Protein AF-A0A7V8BGM3-F1 (afdb_monomer)

Secondary structure (DSSP, 8-state):
--EEEEES------TTGGG-TT--EEEEES-TT--B-TTGGG-TT--EEEEESS---BTHHHHHHH-TT--EEEE-SS-EEEESGGGGT-TT--EEEEEEEEEE--HHHHHH-TT--EEEEEE-TT-PPPHHHHHHHHHHTT--EEEEEEEEETTEEEEEEEETT-

Foldseek 3Di:
DAEDADECALDQEPPPVLVVLNHQYYAAYQNANHAAPPSLLSNLNHAYEHHENYDQHPCPQVSLQRNLNHAEYHEYDAAEDAEDQSLLSNLNHAEAAYQYEYEAYDLLSVLNNPRHFKYKYKYAQPNDDDPVVSQVSCVVSVWHWPDKDWDDDSGTIMIMTGTPPD

Sequence (166 aa):
MKALTLRHSKLLSLKGIETCSQLEELRLLRVKGLRSLDGVEHCTQLRILEIDRGSAPVGVADVLCRLEGLEEVYFEGDFVLEHLRWLVRNRQMRSFRSDAVVIDVDWTKVFESPLLREIAFRHQPGALQRDTDIAQIAASFGRPLKWVEHGGTSKRPWVELHFVGG

Radius of gyration: 15.95 Å; Cα contacts (8 Å, |Δi|>4): 408; chains: 1; bounding box: 34×40×40 Å

Structure (mmCIF, N/CA/C/O backbone):
data_AF-A0A7V8BGM3-F1
#
_entry.id   AF-A0A7V8BGM3-F1
#
loop_
_atom_site.group_PDB
_atom_site.id
_atom_site.type_symbol
_atom_site.label_atom_id
_atom_site.label_alt_id
_atom_site.label_comp_id
_atom_site.label_asym_id
_atom_site.label_entity_id
_atom_site.label_seq_id
_atom_site.pdbx_PDB_ins_code
_atom_site.Cartn_x
_atom_site.Cartn_y
_atom_site.Cartn_z
_atom_site.occupancy
_atom_site.B_iso_or_equiv
_atom_site.auth_seq_id
_atom_site.auth_comp_id
_atom_site.auth_asym_id
_atom_site.auth_atom_id
_atom_site.pdbx_PDB_model_num
ATOM 1 N N . MET A 1 1 ? -11.264 0.199 21.843 1.00 82.25 1 MET A N 1
ATOM 2 C CA . MET A 1 1 ? -9.929 -0.423 21.666 1.00 82.25 1 MET A CA 1
ATOM 3 C C . MET A 1 1 ? -9.246 0.309 20.526 1.00 82.25 1 MET A C 1
ATOM 5 O O . MET A 1 1 ? -9.898 0.442 19.504 1.00 82.25 1 MET A O 1
ATOM 9 N N . LYS A 1 2 ? -8.011 0.803 20.709 1.00 94.94 2 LYS A N 1
ATOM 10 C CA . LYS A 1 2 ? -7.297 1.602 19.691 1.00 94.94 2 LYS A CA 1
ATOM 11 C C . LYS A 1 2 ? -6.303 0.808 18.850 1.00 94.94 2 LYS A C 1
ATOM 13 O O . LYS A 1 2 ? -6.126 1.115 17.685 1.00 94.94 2 LYS A O 1
ATOM 18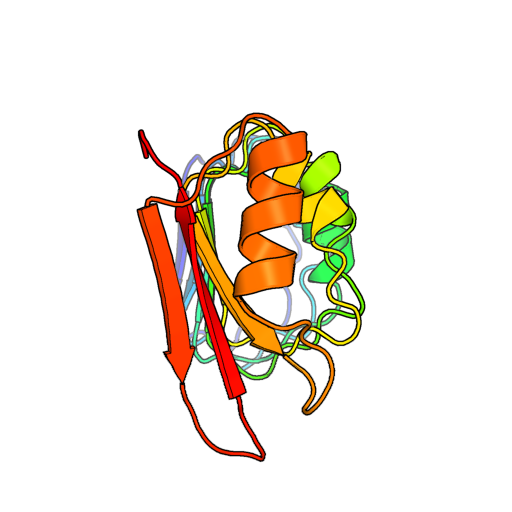 N N . ALA A 1 3 ? -5.683 -0.220 19.414 1.00 97.56 3 ALA A N 1
ATOM 19 C CA . ALA A 1 3 ? -4.719 -1.043 18.699 1.00 97.56 3 ALA A CA 1
ATOM 20 C C . ALA A 1 3 ? -5.041 -2.521 18.907 1.00 97.56 3 ALA A C 1
ATOM 22 O O . ALA A 1 3 ? -5.331 -2.944 20.029 1.00 97.56 3 ALA A O 1
ATOM 23 N N . LEU A 1 4 ? -4.970 -3.295 17.828 1.00 96.31 4 LEU A N 1
ATOM 24 C CA . LEU A 1 4 ? -5.121 -4.741 17.831 1.00 96.31 4 LEU A CA 1
ATOM 25 C C . LEU A 1 4 ? -3.940 -5.358 17.093 1.00 96.31 4 LEU A C 1
ATOM 27 O O . LEU A 1 4 ? -3.636 -5.016 15.954 1.00 96.31 4 LEU A O 1
ATOM 31 N N . THR A 1 5 ? -3.264 -6.290 17.751 1.00 95.31 5 THR A N 1
ATOM 32 C CA . THR A 1 5 ? -2.176 -7.057 17.151 1.00 95.31 5 THR A CA 1
ATOM 33 C C . THR A 1 5 ? -2.461 -8.536 17.331 1.00 95.31 5 THR A C 1
ATOM 35 O O . THR A 1 5 ? -2.572 -9.023 18.454 1.00 95.31 5 THR A O 1
ATOM 38 N N . LEU A 1 6 ? -2.559 -9.255 16.219 1.00 92.69 6 LEU A N 1
ATOM 39 C CA . LEU A 1 6 ? -2.735 -10.699 16.186 1.00 92.69 6 LEU A CA 1
ATOM 40 C C . LEU A 1 6 ? -1.460 -11.322 15.632 1.00 92.69 6 LEU A C 1
ATOM 42 O O . LEU A 1 6 ? -1.045 -10.996 14.524 1.00 92.69 6 LEU A O 1
ATOM 46 N N . ARG A 1 7 ? -0.833 -12.217 16.401 1.00 92.62 7 ARG A N 1
ATOM 47 C CA . ARG A 1 7 ? 0.421 -12.873 16.010 1.00 92.62 7 ARG A CA 1
ATOM 48 C C . ARG A 1 7 ? 0.266 -14.383 15.989 1.00 92.62 7 ARG A C 1
ATOM 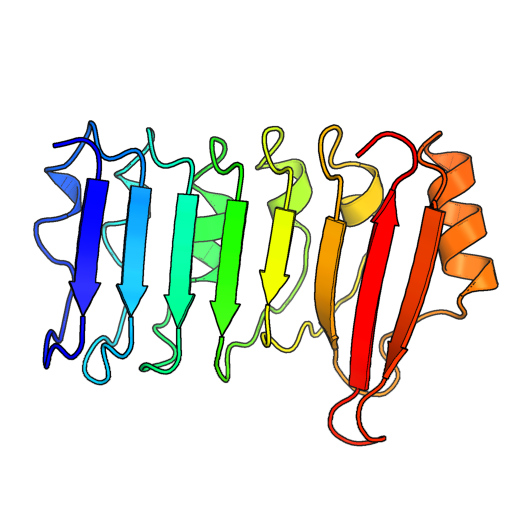50 O O . ARG A 1 7 ? -0.336 -14.938 16.903 1.00 92.62 7 ARG A O 1
ATOM 57 N N . HIS A 1 8 ? 0.847 -15.044 14.988 1.00 87.62 8 HIS A N 1
ATOM 58 C CA . HIS A 1 8 ? 0.973 -16.509 14.937 1.00 87.62 8 HIS A CA 1
ATOM 59 C C . HIS A 1 8 ? -0.353 -17.270 15.131 1.00 87.62 8 HIS A C 1
ATOM 61 O O . HIS A 1 8 ? -0.386 -18.376 15.673 1.00 87.62 8 HIS A O 1
ATOM 67 N N . SER A 1 9 ? -1.462 -16.676 14.694 1.00 84.19 9 SER A N 1
ATOM 68 C CA . SER A 1 9 ? -2.794 -17.225 14.926 1.00 84.19 9 SER A CA 1
ATOM 69 C C . SER A 1 9 ? -3.245 -18.150 13.791 1.00 84.19 9 SER A C 1
ATOM 71 O O . SER A 1 9 ? -2.874 -17.976 12.628 1.00 84.19 9 SER A O 1
ATOM 73 N N . LYS A 1 10 ? -4.105 -19.115 14.135 1.00 85.44 10 LYS A N 1
ATOM 74 C CA . LYS A 1 10 ? -4.872 -19.941 13.183 1.00 85.44 10 LYS A CA 1
ATOM 75 C C . LYS A 1 10 ? -6.223 -19.306 12.826 1.00 85.44 10 LYS A C 1
ATOM 77 O O . LYS A 1 10 ? -7.110 -19.998 12.335 1.00 85.44 10 LYS A O 1
ATOM 82 N N . LEU A 1 11 ? -6.394 -18.016 13.125 1.00 87.94 11 LEU A N 1
ATOM 83 C CA . LEU A 1 11 ? -7.626 -17.283 12.868 1.00 87.94 11 LEU A CA 1
ATOM 84 C C . LEU A 1 11 ? -8.023 -17.401 11.393 1.00 87.94 11 LEU A C 1
ATOM 86 O O . L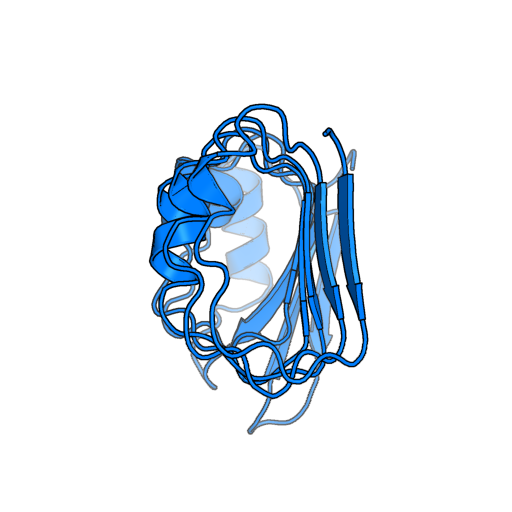EU A 1 11 ? -7.198 -17.164 10.515 1.00 87.94 11 LEU A O 1
ATOM 90 N N . LEU A 1 12 ? -9.279 -17.774 11.145 1.00 89.69 12 LEU A N 1
ATOM 91 C CA . LEU A 1 12 ? -9.813 -17.972 9.794 1.00 89.69 12 LEU A CA 1
ATOM 92 C C . LEU A 1 12 ? -10.531 -16.732 9.245 1.00 89.69 12 LEU A C 1
ATOM 94 O O . LEU A 1 12 ? -10.584 -16.549 8.030 1.00 89.69 12 LEU A O 1
ATOM 98 N N . SER A 1 13 ? -11.067 -15.885 10.129 1.00 89.69 13 SER A N 1
ATOM 99 C CA . SER A 1 13 ? -11.785 -14.653 9.781 1.00 89.69 13 SER A CA 1
ATOM 100 C C . SER A 1 13 ? -11.598 -13.587 10.853 1.00 89.69 13 SER A C 1
ATOM 102 O O . SER A 1 13 ? -11.446 -13.938 12.024 1.00 89.69 13 SER A O 1
ATOM 104 N N . LEU A 1 14 ? -11.743 -12.319 10.479 1.00 91.88 14 LEU A N 1
ATOM 105 C CA . LEU A 1 14 ? -11.801 -11.186 11.406 1.00 91.88 14 LEU A CA 1
ATOM 106 C C . LEU A 1 14 ? -13.233 -10.845 11.856 1.00 91.88 14 LEU A C 1
ATOM 108 O O . LEU A 1 14 ? -13.458 -9.750 12.351 1.00 91.88 14 LEU A O 1
ATOM 112 N N . LYS A 1 15 ? -14.205 -11.760 11.719 1.00 91.38 15 LYS A N 1
ATOM 113 C CA . LYS A 1 15 ? -15.597 -11.514 12.130 1.00 91.38 15 LYS A CA 1
ATOM 114 C C . LYS A 1 15 ? -15.674 -10.934 13.549 1.00 91.38 15 LYS A C 1
ATOM 116 O O . LYS A 1 15 ? -15.118 -11.512 14.484 1.00 91.38 15 LYS A O 1
ATOM 121 N N . GLY A 1 16 ? -16.400 -9.832 13.700 1.00 91.69 16 GLY A N 1
ATOM 122 C CA . GLY A 1 16 ? -16.512 -9.059 14.933 1.00 91.69 16 GLY A CA 1
ATOM 123 C C . GLY A 1 16 ? -15.591 -7.836 14.969 1.00 91.69 16 GLY A C 1
ATOM 124 O O . GLY A 1 16 ? -15.810 -6.962 15.808 1.00 91.69 16 GLY A O 1
ATOM 125 N N . ILE A 1 17 ? -14.601 -7.724 14.072 1.00 94.75 17 ILE A N 1
ATOM 126 C CA . ILE A 1 17 ? -13.716 -6.552 13.989 1.00 94.75 17 ILE A CA 1
ATOM 127 C C . ILE A 1 17 ? -14.478 -5.272 13.637 1.00 94.75 17 ILE A C 1
ATOM 129 O O . ILE A 1 17 ? -14.098 -4.198 14.093 1.00 94.75 17 ILE A O 1
ATOM 133 N N . GLU A 1 18 ? -15.607 -5.390 12.937 1.00 93.62 18 GLU A N 1
ATOM 134 C CA . GLU A 1 18 ? -16.508 -4.287 12.608 1.00 93.62 18 GLU A CA 1
ATOM 135 C C . GLU A 1 18 ? -17.072 -3.581 13.855 1.00 93.62 18 GLU A C 1
ATOM 137 O O . GLU A 1 18 ? -17.463 -2.417 13.798 1.00 93.62 18 GLU A O 1
ATOM 142 N N . THR A 1 19 ? -17.071 -4.257 15.011 1.00 94.06 19 THR A N 1
ATOM 143 C CA . THR A 1 19 ? -17.488 -3.666 16.294 1.00 94.06 19 THR A CA 1
ATOM 144 C C . THR A 1 19 ? -16.399 -2.794 16.931 1.00 94.06 19 THR A C 1
ATOM 146 O O . THR A 1 19 ? -16.682 -1.984 17.816 1.00 94.06 19 THR A O 1
ATOM 149 N N . CYS A 1 20 ? -15.152 -2.898 16.462 1.00 94.69 20 CYS A N 1
ATOM 150 C CA . CYS A 1 20 ? -14.013 -2.118 16.936 1.00 94.69 20 CYS A CA 1
ATOM 151 C C . CYS A 1 20 ? -13.951 -0.745 16.240 1.00 94.69 20 CYS A C 1
ATOM 153 O O . CYS A 1 20 ? -12.950 -0.392 15.625 1.00 94.69 20 CYS A O 1
ATOM 155 N N . SER A 1 21 ? -15.005 0.066 16.366 1.00 89.75 21 SER A N 1
ATOM 156 C CA . SER A 1 21 ? -15.144 1.366 15.677 1.00 89.75 21 SER A CA 1
ATOM 157 C C . SER A 1 21 ? -14.089 2.423 16.041 1.00 89.75 21 SER A C 1
ATOM 159 O O . SER A 1 21 ? -13.926 3.409 15.328 1.00 89.75 21 SER A O 1
ATOM 161 N N . GLN A 1 22 ? -13.362 2.227 17.144 1.00 95.69 22 GLN A N 1
ATOM 162 C CA . GLN A 1 22 ? -12.263 3.094 17.588 1.00 95.69 22 GLN A CA 1
ATOM 163 C C . GLN A 1 22 ? -10.873 2.537 17.245 1.00 95.69 22 GLN A C 1
ATOM 165 O O . GLN A 1 22 ? -9.881 3.017 17.791 1.00 95.69 22 GLN A O 1
ATOM 170 N N . LEU A 1 23 ? -10.790 1.481 16.430 1.00 98.00 23 LEU A N 1
ATOM 171 C CA . LEU A 1 23 ? -9.518 0.865 16.073 1.00 98.00 23 LEU A CA 1
ATOM 172 C C . LEU A 1 23 ? -8.724 1.795 15.151 1.00 98.00 23 LEU A C 1
ATOM 174 O O . LEU A 1 23 ? -9.168 2.103 14.052 1.00 98.00 23 LEU A O 1
ATOM 178 N N . GLU A 1 24 ? -7.553 2.213 15.617 1.00 98.25 24 GLU A N 1
ATOM 179 C CA . GLU A 1 24 ? -6.598 3.079 14.922 1.00 98.25 24 GLU A CA 1
ATOM 180 C C . GLU A 1 24 ? -5.437 2.273 14.315 1.00 98.25 24 GLU A C 1
ATOM 182 O O . GLU A 1 24 ? -4.901 2.653 13.275 1.00 98.25 24 GLU A O 1
ATOM 187 N N . GLU A 1 25 ? -5.081 1.127 14.908 1.00 98.38 25 GLU A N 1
ATOM 188 C CA . GLU A 1 25 ? -3.984 0.274 14.436 1.00 98.38 25 GLU A CA 1
ATOM 189 C C . GLU A 1 25 ? -4.379 -1.206 14.384 1.00 98.38 25 GLU A C 1
ATOM 191 O O . GLU A 1 25 ? -4.821 -1.782 15.385 1.00 98.38 25 GLU A O 1
ATOM 196 N N . LEU A 1 26 ? -4.146 -1.846 13.239 1.00 97.06 26 LEU A N 1
ATOM 197 C CA . LEU A 1 26 ? -4.360 -3.274 13.032 1.00 97.06 26 LEU A CA 1
ATOM 198 C C . LEU A 1 26 ? -3.084 -3.916 12.496 1.00 97.06 26 LEU A C 1
ATOM 200 O O . LEU A 1 26 ? -2.632 -3.598 11.399 1.00 97.06 26 LEU A O 1
ATOM 204 N N . ARG A 1 27 ? -2.532 -4.860 13.262 1.00 95.62 27 ARG A N 1
ATOM 205 C CA . ARG A 1 27 ? -1.363 -5.650 12.859 1.00 95.62 27 ARG A CA 1
ATOM 206 C C . ARG A 1 27 ? -1.695 -7.135 12.838 1.00 95.62 27 ARG A C 1
ATOM 208 O O . ARG A 1 27 ? -2.056 -7.713 13.866 1.00 95.62 27 ARG A O 1
ATOM 215 N N . LEU A 1 28 ? -1.552 -7.762 11.679 1.00 93.31 28 LEU A N 1
ATOM 216 C CA . LEU A 1 28 ? -1.815 -9.175 11.430 1.00 93.31 28 LEU A CA 1
ATOM 217 C C . LEU A 1 28 ? -0.503 -9.857 11.053 1.00 93.31 28 LEU A C 1
ATOM 219 O O . LEU A 1 28 ? -0.118 -9.888 9.889 1.00 93.31 28 LEU A O 1
ATOM 223 N N . LEU A 1 29 ? 0.189 -10.398 12.052 1.00 92.62 29 LEU A N 1
ATOM 224 C CA . LEU A 1 29 ? 1.542 -10.912 11.878 1.00 92.62 29 LEU A CA 1
ATOM 225 C C . LEU A 1 29 ? 1.547 -12.441 11.870 1.00 92.62 29 LEU A C 1
ATOM 227 O O . LEU A 1 29 ? 1.205 -13.094 12.864 1.00 92.62 29 LEU A O 1
ATOM 231 N N . ARG A 1 30 ? 1.944 -13.042 10.751 1.00 89.88 30 ARG A N 1
ATOM 232 C CA . ARG A 1 30 ? 2.055 -14.495 10.560 1.00 89.88 30 ARG A CA 1
ATOM 233 C C . ARG A 1 30 ? 0.740 -15.221 10.841 1.00 89.88 30 ARG A C 1
ATOM 235 O O . ARG A 1 30 ? 0.725 -16.324 11.398 1.00 89.88 30 ARG A O 1
ATOM 242 N N . VAL A 1 31 ? -0.376 -14.599 10.465 1.00 89.81 31 VAL A N 1
ATOM 243 C CA . VAL A 1 31 ? -1.726 -15.164 10.587 1.00 89.81 31 VAL A CA 1
ATOM 244 C C . VAL A 1 31 ? -2.018 -15.988 9.333 1.00 89.81 31 VAL A C 1
ATOM 246 O O . VAL A 1 31 ? -2.496 -15.478 8.330 1.00 89.81 31 VAL A O 1
ATOM 249 N N . LYS A 1 32 ? -1.682 -17.281 9.363 1.00 85.25 32 LYS A N 1
ATOM 250 C CA . LYS A 1 32 ? -1.699 -18.145 8.163 1.00 85.25 32 LYS A CA 1
ATOM 251 C C . LYS A 1 32 ? -3.088 -18.634 7.741 1.00 85.25 32 LYS A C 1
ATOM 253 O O . LYS A 1 32 ? -3.245 -19.141 6.636 1.00 85.25 32 LYS A O 1
ATOM 258 N N . GLY A 1 33 ? -4.064 -18.577 8.644 1.00 84.56 33 GLY A N 1
ATOM 259 C CA . GLY A 1 33 ? -5.411 -19.103 8.406 1.00 84.56 33 GLY A CA 1
ATOM 260 C C . GLY A 1 33 ? -6.374 -18.105 7.766 1.00 84.56 33 GLY A C 1
ATOM 261 O O . GLY A 1 33 ? -7.444 -18.515 7.317 1.00 84.56 33 GLY A O 1
ATOM 262 N N . LEU A 1 34 ? -6.021 -16.817 7.740 1.00 89.19 34 LEU A N 1
ATOM 263 C CA . LEU A 1 34 ? -6.964 -15.739 7.477 1.00 89.19 34 LEU A CA 1
ATOM 264 C C . LEU A 1 34 ? -7.282 -15.630 5.987 1.00 89.19 34 LEU A C 1
ATOM 266 O O . LEU A 1 34 ? -6.414 -15.315 5.181 1.00 89.19 34 LEU A O 1
ATOM 270 N N . ARG A 1 35 ? -8.529 -15.874 5.596 1.00 87.44 35 ARG A N 1
ATOM 271 C CA . ARG A 1 35 ? -8.872 -15.925 4.165 1.00 87.44 35 ARG A CA 1
ATOM 272 C C . ARG A 1 35 ? -9.339 -14.597 3.589 1.00 87.44 35 ARG A C 1
ATOM 274 O O . ARG A 1 35 ? -9.236 -14.417 2.384 1.00 87.44 35 ARG A O 1
ATOM 281 N N . SER A 1 36 ? -9.839 -13.700 4.431 1.00 89.06 36 SER A N 1
ATOM 282 C CA . SER A 1 36 ? -10.462 -12.445 4.017 1.00 89.06 36 SER A CA 1
ATOM 283 C C . SER A 1 36 ? -10.228 -11.349 5.055 1.00 89.06 36 SER A C 1
ATOM 285 O O . SER A 1 36 ? -10.059 -11.654 6.240 1.00 89.06 36 SER A O 1
ATOM 287 N N . LEU A 1 37 ? -10.233 -10.094 4.603 1.00 91.25 37 LEU A N 1
ATOM 288 C CA . LEU A 1 37 ? -10.264 -8.900 5.451 1.00 91.25 37 LEU A CA 1
ATOM 289 C C . LEU A 1 37 ? -11.678 -8.329 5.651 1.00 91.25 37 LEU A C 1
ATOM 291 O O . LEU A 1 37 ? -11.798 -7.204 6.126 1.00 91.25 37 LEU A O 1
ATOM 295 N N . ASP A 1 38 ? -12.730 -9.084 5.322 1.00 90.81 38 ASP A N 1
ATOM 296 C CA . ASP A 1 38 ? -14.116 -8.632 5.501 1.00 90.81 38 ASP A CA 1
ATOM 297 C C . ASP A 1 38 ? -14.364 -8.072 6.909 1.00 90.81 38 ASP A C 1
ATOM 299 O O . ASP A 1 38 ? -13.996 -8.680 7.923 1.00 90.81 38 ASP A O 1
ATOM 303 N N . GLY A 1 39 ? -15.015 -6.912 6.955 1.00 91.06 39 GLY A N 1
ATOM 304 C CA . GLY A 1 39 ? -15.341 -6.179 8.171 1.00 91.06 39 GLY A CA 1
ATOM 305 C C . GLY A 1 39 ? -14.302 -5.125 8.561 1.00 91.06 39 GLY A C 1
ATOM 306 O O . GLY A 1 39 ? -14.642 -4.194 9.294 1.00 91.06 39 GLY A O 1
ATOM 307 N N . VAL A 1 40 ? -13.061 -5.208 8.060 1.00 94.38 40 VAL A N 1
ATOM 308 C CA . VAL A 1 40 ? -12.003 -4.213 8.336 1.00 94.38 40 VAL A CA 1
ATOM 309 C C . VAL A 1 40 ? -12.361 -2.845 7.751 1.00 94.38 40 VAL A C 1
ATOM 311 O O . VAL A 1 40 ? -12.027 -1.820 8.337 1.00 94.38 40 VAL A O 1
ATOM 314 N N . GLU A 1 41 ? -13.112 -2.801 6.651 1.00 92.56 41 GLU A N 1
ATOM 315 C CA . GLU A 1 41 ? -13.622 -1.573 6.040 1.00 92.56 41 GLU A CA 1
ATOM 316 C C . GLU A 1 41 ? -14.565 -0.763 6.950 1.00 92.56 41 GLU A C 1
ATOM 318 O O . GLU A 1 41 ? -14.805 0.416 6.690 1.00 92.56 41 GLU A O 1
ATOM 323 N N . HIS A 1 42 ? -15.085 -1.365 8.027 1.00 93.38 42 HIS A N 1
ATOM 324 C CA . HIS A 1 42 ? -15.891 -0.676 9.038 1.00 93.38 42 HIS A CA 1
ATOM 325 C C . HIS A 1 42 ? -15.049 -0.016 10.142 1.00 93.38 42 HIS A C 1
ATOM 327 O O . HIS A 1 42 ? -15.570 0.798 10.908 1.00 93.38 42 HIS A O 1
ATOM 333 N N . CYS A 1 43 ? -13.747 -0.303 10.219 1.00 95.38 43 CYS A N 1
ATOM 334 C CA . CYS A 1 43 ? -12.819 0.359 11.133 1.00 95.38 43 CYS A CA 1
ATOM 335 C C . CYS A 1 43 ? -12.401 1.727 10.571 1.00 95.38 43 CYS A C 1
ATOM 337 O O . CYS A 1 43 ? -11.247 1.947 10.224 1.00 95.38 43 CYS A O 1
ATOM 339 N N . THR A 1 44 ? -13.334 2.675 10.472 1.00 93.62 44 THR A N 1
ATOM 340 C CA . THR A 1 44 ? -13.110 3.967 9.791 1.00 93.62 44 THR A CA 1
ATOM 341 C C . THR A 1 44 ? -12.076 4.875 10.464 1.00 93.62 44 THR A C 1
ATOM 343 O O . THR A 1 44 ? -11.672 5.871 9.874 1.00 93.62 44 THR A O 1
ATOM 346 N N . GLN A 1 45 ? -11.666 4.561 11.697 1.00 96.38 45 GLN A N 1
ATOM 347 C CA . GLN A 1 45 ? -10.594 5.257 12.415 1.00 96.38 45 GLN A CA 1
ATOM 348 C C . GLN A 1 45 ? -9.211 4.644 12.164 1.00 96.38 45 GLN A C 1
ATOM 350 O O . GLN A 1 45 ? -8.235 5.114 12.744 1.00 96.38 45 GLN A O 1
ATOM 355 N N . LEU A 1 46 ? -9.112 3.600 11.334 1.00 97.56 46 LEU A N 1
ATOM 356 C CA . LEU A 1 46 ? -7.864 2.889 11.098 1.00 97.56 46 LEU A CA 1
ATOM 357 C C . LEU A 1 46 ? -6.878 3.769 10.324 1.00 97.56 46 LEU A C 1
ATOM 359 O O . LEU A 1 46 ? -7.171 4.248 9.229 1.00 97.56 46 LEU A O 1
ATOM 363 N N . ARG A 1 47 ? -5.694 3.943 10.907 1.00 97.88 47 ARG A N 1
ATOM 364 C CA . ARG A 1 47 ? -4.590 4.758 10.385 1.00 97.88 47 ARG A CA 1
ATOM 365 C C . ARG A 1 47 ? -3.402 3.896 9.984 1.00 97.88 47 ARG A C 1
ATOM 367 O O . ARG A 1 47 ? -2.723 4.219 9.016 1.00 97.88 47 ARG A O 1
ATOM 374 N N . ILE A 1 48 ? -3.169 2.800 10.707 1.00 98.19 48 ILE A N 1
ATOM 375 C CA . ILE A 1 48 ? -2.053 1.885 10.459 1.00 98.19 48 ILE A CA 1
ATOM 376 C C . ILE A 1 48 ? -2.593 0.486 10.186 1.00 98.19 48 ILE A C 1
ATOM 378 O O . ILE A 1 48 ? -3.304 -0.086 11.019 1.00 98.19 48 ILE A O 1
ATOM 382 N N . LEU A 1 49 ? -2.213 -0.072 9.039 1.00 96.44 49 LEU A N 1
ATOM 383 C CA . LEU A 1 49 ? -2.524 -1.443 8.659 1.00 96.44 49 LEU A CA 1
ATOM 384 C C . LEU A 1 49 ? -1.245 -2.196 8.284 1.00 96.44 49 LEU A C 1
ATOM 386 O O . LEU A 1 49 ? -0.574 -1.872 7.308 1.00 96.44 49 LEU A O 1
ATOM 390 N N . GLU A 1 50 ? -0.940 -3.242 9.042 1.00 95.31 50 GLU A N 1
ATOM 391 C CA . GLU A 1 50 ? 0.219 -4.102 8.811 1.00 95.31 50 GLU A CA 1
ATOM 392 C C . GLU A 1 50 ? -0.229 -5.554 8.658 1.00 95.31 50 GLU A C 1
ATOM 394 O O . GLU A 1 50 ? -0.924 -6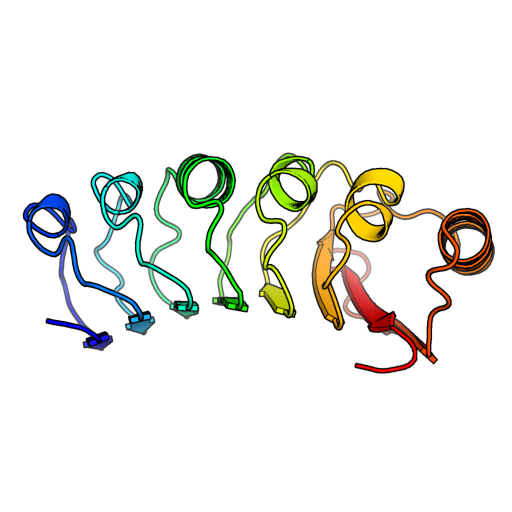.096 9.523 1.00 95.31 50 GLU A O 1
ATOM 399 N N . ILE A 1 51 ? 0.169 -6.193 7.562 1.00 91.56 51 ILE A N 1
ATOM 400 C CA . ILE A 1 51 ? -0.096 -7.607 7.298 1.00 91.56 51 ILE A CA 1
ATOM 401 C C . ILE A 1 51 ? 1.204 -8.245 6.818 1.00 91.56 51 ILE A C 1
ATOM 403 O O . ILE A 1 51 ? 1.668 -7.947 5.723 1.00 91.56 51 ILE A O 1
ATOM 407 N N . ASP A 1 52 ? 1.790 -9.129 7.623 1.00 88.06 52 ASP A N 1
ATOM 408 C CA . ASP A 1 52 ? 3.044 -9.812 7.286 1.00 88.06 52 ASP A CA 1
ATOM 409 C C . ASP A 1 52 ? 2.845 -11.321 7.109 1.00 88.06 52 ASP A C 1
ATOM 411 O O . ASP A 1 52 ? 1.891 -11.890 7.655 1.00 88.06 52 ASP A O 1
ATOM 415 N N . ARG A 1 53 ? 3.777 -11.945 6.364 1.00 70.69 53 ARG A N 1
ATOM 416 C CA . ARG A 1 53 ? 4.115 -13.387 6.246 1.00 70.69 53 ARG A CA 1
ATOM 417 C C . ARG A 1 53 ? 3.032 -14.376 6.708 1.00 70.69 53 ARG A C 1
ATOM 419 O O . ARG A 1 53 ? 3.304 -15.350 7.426 1.00 70.69 53 ARG A O 1
ATOM 426 N N . GLY A 1 54 ? 1.807 -14.130 6.268 1.00 65.94 54 GLY A N 1
ATOM 427 C CA . GLY A 1 54 ? 0.584 -14.850 6.583 1.00 65.94 54 GLY A CA 1
ATOM 428 C C . GLY A 1 54 ? -0.048 -15.383 5.306 1.00 65.94 54 GLY A C 1
ATOM 429 O O . GLY A 1 54 ? 0.625 -15.572 4.294 1.00 65.94 54 GLY A O 1
ATOM 430 N N . SER A 1 55 ? -1.342 -15.670 5.349 1.00 66.62 55 SER A N 1
ATOM 431 C CA . SER A 1 55 ? -2.118 -15.820 4.118 1.00 66.62 55 SER A CA 1
ATOM 432 C C . SER A 1 55 ? -2.183 -14.478 3.375 1.00 66.62 55 SER A C 1
ATOM 434 O O . SER A 1 55 ? -2.036 -13.426 3.992 1.00 66.62 55 SER A O 1
ATOM 436 N N . ALA A 1 56 ? -2.404 -14.510 2.059 1.00 76.75 56 ALA A N 1
ATOM 437 C CA . ALA A 1 56 ? -2.791 -13.338 1.277 1.00 76.75 56 ALA A CA 1
ATOM 438 C C . ALA A 1 56 ? -4.330 -13.272 1.264 1.00 76.75 56 ALA A C 1
ATOM 440 O O . ALA A 1 56 ? -4.945 -13.892 0.391 1.00 76.75 56 ALA A O 1
ATOM 441 N N . PRO A 1 57 ? -4.982 -12.655 2.274 1.00 82.06 57 PRO A N 1
ATOM 442 C CA . PRO A 1 57 ? -6.432 -12.582 2.309 1.00 82.06 57 PRO A CA 1
ATOM 443 C C . PRO A 1 57 ? -6.969 -11.841 1.087 1.00 82.06 57 PRO A C 1
ATOM 445 O O . PRO A 1 57 ? -6.374 -10.871 0.612 1.00 82.06 57 PRO A O 1
ATOM 448 N N . VAL A 1 58 ? -8.126 -12.282 0.605 1.00 83.81 58 VAL A N 1
ATOM 449 C CA . VAL A 1 58 ? -8.884 -11.519 -0.390 1.00 83.81 58 VAL A CA 1
ATOM 450 C C . VAL A 1 58 ? -9.433 -10.228 0.238 1.00 83.81 58 VAL A C 1
ATOM 452 O O . VAL A 1 58 ? -9.527 -10.115 1.463 1.00 83.81 58 VAL A O 1
ATOM 455 N N . GLY A 1 59 ? -9.770 -9.243 -0.599 1.00 83.81 59 GLY A N 1
ATOM 456 C CA . GLY A 1 59 ? -10.371 -7.975 -0.160 1.00 83.81 59 GLY A CA 1
ATOM 457 C C . GLY A 1 59 ? -9.380 -6.871 0.229 1.00 83.81 59 GLY A C 1
ATOM 458 O O . GLY A 1 59 ? -9.801 -5.784 0.608 1.00 83.81 59 GLY A O 1
ATOM 459 N N . VAL A 1 60 ? -8.063 -7.086 0.098 1.00 87.75 60 VAL A N 1
ATOM 460 C CA . VAL A 1 60 ? -7.049 -6.045 0.384 1.00 87.75 60 VAL A CA 1
ATOM 461 C C . VAL A 1 60 ? -7.291 -4.771 -0.429 1.00 87.75 60 VAL A C 1
ATOM 463 O O . VAL A 1 60 ? -7.280 -3.678 0.130 1.00 87.75 60 VAL A O 1
ATOM 466 N N . ALA A 1 61 ? -7.554 -4.899 -1.731 1.00 86.50 61 ALA A N 1
ATOM 467 C CA . ALA A 1 61 ? -7.830 -3.748 -2.589 1.00 86.50 61 ALA A CA 1
ATOM 468 C C . ALA A 1 61 ? -9.091 -2.981 -2.148 1.00 86.50 61 ALA A C 1
ATOM 470 O O . ALA A 1 61 ? -9.093 -1.751 -2.175 1.00 86.50 61 ALA A O 1
ATOM 471 N N . ASP A 1 62 ? -10.127 -3.686 -1.683 1.00 88.56 62 ASP A N 1
ATOM 472 C CA . ASP A 1 62 ? -11.364 -3.074 -1.189 1.00 88.56 62 ASP A CA 1
ATOM 473 C C . ASP A 1 62 ? -11.135 -2.307 0.115 1.00 88.56 62 ASP A C 1
ATOM 475 O O . ASP A 1 62 ? -11.614 -1.181 0.264 1.00 88.56 62 ASP A O 1
ATOM 479 N N . VAL A 1 63 ? -10.358 -2.882 1.038 1.00 91.75 63 VAL A N 1
ATOM 480 C CA . VAL A 1 63 ? -9.970 -2.232 2.297 1.00 91.75 63 VAL A CA 1
ATOM 481 C C . VAL A 1 63 ? -9.195 -0.944 2.024 1.00 91.75 63 VAL A C 1
ATOM 483 O O . VAL A 1 63 ? -9.549 0.103 2.568 1.00 91.75 63 VAL A O 1
ATOM 486 N N . LEU A 1 64 ? -8.193 -0.990 1.137 1.00 92.62 64 LEU A N 1
ATOM 487 C CA . LEU A 1 64 ? -7.430 0.199 0.741 1.00 92.62 64 LEU A CA 1
ATOM 488 C C . LEU A 1 64 ? -8.345 1.281 0.152 1.00 92.62 64 LEU A C 1
ATOM 490 O O . LEU A 1 64 ? -8.236 2.446 0.524 1.00 92.62 64 LEU A O 1
ATOM 494 N N . CYS A 1 65 ? -9.294 0.901 -0.710 1.00 91.12 65 CYS A N 1
ATOM 495 C CA . CYS A 1 65 ? -10.239 1.841 -1.314 1.00 91.12 65 CYS A CA 1
ATOM 496 C C . CYS A 1 65 ? -11.197 2.498 -0.306 1.00 91.12 65 CYS A C 1
ATOM 498 O O . CYS A 1 65 ? -11.599 3.639 -0.526 1.00 91.12 65 CYS A O 1
ATOM 500 N N . ARG A 1 66 ? -11.618 1.781 0.745 1.00 92.75 66 ARG A N 1
ATOM 501 C CA . ARG A 1 66 ? -12.675 2.230 1.673 1.00 92.75 66 ARG A CA 1
ATOM 502 C C . ARG A 1 66 ? -12.147 2.993 2.886 1.00 92.75 66 ARG A C 1
ATOM 504 O O . ARG A 1 66 ? -12.860 3.838 3.421 1.00 92.75 66 ARG A O 1
ATOM 511 N N . LEU A 1 67 ? -10.924 2.712 3.330 1.00 93.94 67 LEU A N 1
ATOM 512 C CA . LEU A 1 67 ? -10.356 3.311 4.539 1.00 93.94 67 LEU A CA 1
ATOM 513 C C . LEU A 1 67 ? -9.557 4.585 4.238 1.00 93.94 67 LEU A C 1
ATOM 515 O O . LEU A 1 67 ? -8.333 4.616 4.338 1.00 93.94 67 LEU A O 1
ATOM 519 N N . GLU A 1 68 ? -10.246 5.674 3.895 1.00 92.75 68 GLU A N 1
ATOM 520 C CA . GLU A 1 68 ? -9.635 6.948 3.459 1.00 92.75 68 GLU A CA 1
ATOM 521 C C . GLU A 1 68 ? -8.695 7.609 4.496 1.00 92.75 68 GLU A C 1
ATOM 523 O O . GLU A 1 68 ? -7.870 8.452 4.134 1.00 92.75 68 GLU A O 1
ATOM 528 N N . GLY A 1 69 ? -8.791 7.208 5.769 1.00 95.06 69 GLY A N 1
ATOM 529 C CA . GLY A 1 69 ? -7.954 7.680 6.878 1.00 95.06 69 GLY A CA 1
ATOM 530 C C . GLY A 1 69 ? -6.608 6.965 7.049 1.00 95.06 69 GLY A C 1
ATOM 531 O O . GLY A 1 69 ? -5.862 7.328 7.955 1.00 95.06 69 GLY A O 1
ATOM 532 N N . LEU A 1 70 ? -6.286 5.973 6.209 1.00 97.25 70 LEU A N 1
ATOM 533 C CA . LEU A 1 70 ? -5.008 5.260 6.285 1.00 97.25 70 LEU A CA 1
ATOM 534 C C . LEU A 1 70 ? -3.818 6.203 6.058 1.00 97.25 70 LEU A C 1
ATOM 536 O O . LEU A 1 70 ? -3.783 6.969 5.094 1.00 97.25 70 LEU A O 1
ATOM 540 N N . GLU A 1 71 ? -2.830 6.086 6.939 1.00 97.62 71 GLU A N 1
ATOM 541 C CA . GLU A 1 71 ? -1.572 6.834 6.933 1.00 97.62 71 GLU A CA 1
ATOM 542 C C . GLU A 1 71 ? -0.387 5.935 6.601 1.00 97.62 71 GLU A C 1
ATOM 544 O O . GLU A 1 71 ? 0.524 6.354 5.888 1.00 97.62 71 GLU A O 1
ATOM 549 N N . GLU A 1 72 ? -0.397 4.702 7.103 1.00 98.00 72 GLU A N 1
ATOM 550 C CA . GLU A 1 72 ? 0.697 3.762 6.906 1.00 98.00 72 GLU A CA 1
ATOM 551 C C . GLU A 1 72 ? 0.166 2.368 6.592 1.00 98.00 72 GLU A C 1
ATOM 553 O O . GLU A 1 72 ? -0.679 1.819 7.309 1.00 98.00 72 GLU A O 1
ATOM 558 N N . VAL A 1 73 ? 0.682 1.790 5.510 1.00 96.62 73 VAL A N 1
ATOM 559 C CA . VAL A 1 73 ? 0.335 0.442 5.073 1.00 96.62 73 VAL A CA 1
ATOM 560 C C . VAL A 1 73 ? 1.603 -0.354 4.804 1.00 96.62 73 VAL A C 1
ATOM 562 O O . VAL A 1 73 ? 2.427 0.032 3.973 1.00 96.62 73 VAL A O 1
ATOM 565 N N . TYR A 1 74 ? 1.709 -1.502 5.471 1.00 95.38 74 TYR A N 1
ATOM 566 C CA . TYR A 1 74 ? 2.822 -2.436 5.338 1.00 95.38 74 TYR A CA 1
ATOM 567 C C . TYR A 1 74 ? 2.294 -3.829 5.008 1.00 95.38 74 TYR A C 1
ATOM 569 O O . TYR A 1 74 ? 1.616 -4.443 5.831 1.00 95.38 74 TYR A O 1
ATOM 577 N N . PHE A 1 75 ? 2.607 -4.349 3.823 1.00 92.19 75 PHE A N 1
ATOM 578 C CA . PHE A 1 75 ? 2.183 -5.689 3.407 1.00 92.19 75 PHE A CA 1
ATOM 579 C C . PHE A 1 75 ? 3.369 -6.549 2.989 1.00 92.19 75 PHE A C 1
ATOM 581 O O . PHE A 1 75 ? 3.963 -6.312 1.944 1.00 92.19 75 PHE A O 1
ATOM 588 N N . GLU A 1 76 ? 3.667 -7.606 3.732 1.00 89.69 76 GLU A N 1
ATOM 589 C CA . GLU A 1 76 ? 4.699 -8.577 3.366 1.00 89.69 76 GLU A CA 1
ATOM 590 C C . GLU A 1 76 ? 4.050 -9.913 2.991 1.00 89.69 76 GLU A C 1
ATOM 592 O O . GLU A 1 76 ? 3.392 -10.555 3.812 1.00 89.69 76 GLU A O 1
ATOM 597 N N . GLY A 1 77 ? 4.237 -10.354 1.747 1.00 83.31 77 GLY A N 1
ATOM 598 C CA . GLY A 1 77 ? 3.658 -11.595 1.238 1.00 83.31 77 GLY A CA 1
ATOM 599 C C . GLY A 1 77 ? 3.297 -11.534 -0.243 1.00 83.31 77 GLY A C 1
ATOM 600 O O . GLY A 1 77 ? 3.589 -10.569 -0.947 1.00 83.31 77 GLY A O 1
ATOM 601 N N . ASP A 1 78 ? 2.644 -12.588 -0.723 1.00 80.94 78 ASP A N 1
ATOM 602 C CA . ASP A 1 78 ? 2.266 -12.737 -2.131 1.00 80.94 78 ASP A CA 1
ATOM 603 C C . ASP A 1 78 ? 0.889 -12.121 -2.411 1.00 80.94 78 ASP A C 1
ATOM 605 O O . ASP A 1 78 ? -0.068 -12.797 -2.783 1.00 80.94 78 ASP A O 1
ATOM 609 N N . PHE A 1 79 ? 0.796 -10.810 -2.198 1.00 86.75 79 PHE A N 1
ATOM 610 C CA . PHE A 1 79 ? -0.372 -10.012 -2.557 1.00 86.75 79 PHE A CA 1
ATOM 611 C C . PHE A 1 79 ? -0.311 -9.600 -4.031 1.00 86.75 79 PHE A C 1
ATOM 613 O O . PHE A 1 79 ? 0.769 -9.425 -4.599 1.00 86.75 79 PHE A O 1
ATOM 620 N N . VAL A 1 80 ? -1.475 -9.396 -4.642 1.00 90.00 80 VAL A N 1
ATOM 621 C C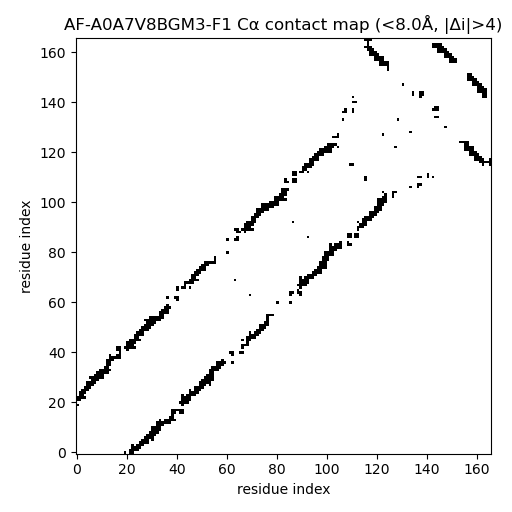A . VAL A 1 80 ? -1.595 -8.814 -5.983 1.00 90.00 80 VAL A CA 1
ATOM 622 C C . VAL A 1 80 ? -2.504 -7.600 -5.885 1.00 90.00 80 VAL A C 1
ATOM 624 O O . VAL A 1 80 ? -3.586 -7.681 -5.305 1.00 90.00 80 VAL A O 1
ATOM 627 N N . LEU A 1 81 ? -2.056 -6.478 -6.441 1.00 91.56 81 LEU A N 1
ATOM 628 C CA . LEU A 1 81 ? -2.853 -5.267 -6.577 1.00 91.56 81 LEU A CA 1
ATOM 629 C C . LEU A 1 81 ? -3.015 -4.970 -8.061 1.00 91.56 81 LEU A C 1
ATOM 631 O O . LEU A 1 81 ? -2.035 -4.774 -8.775 1.00 91.56 81 LEU A O 1
ATOM 635 N N . GLU A 1 82 ? -4.258 -4.917 -8.528 1.00 92.56 82 GLU A N 1
ATOM 636 C CA . GLU A 1 82 ? -4.529 -4.637 -9.939 1.00 92.56 82 GLU A CA 1
ATOM 637 C C . GLU A 1 82 ? -4.061 -3.232 -10.329 1.00 92.56 82 GLU A C 1
ATOM 639 O O . GLU A 1 82 ? -3.533 -3.050 -11.420 1.00 92.56 82 GLU A O 1
ATOM 644 N N . HIS A 1 83 ? -4.195 -2.257 -9.424 1.00 92.88 83 HIS A N 1
ATOM 645 C CA . HIS A 1 83 ? -3.818 -0.866 -9.664 1.00 92.88 83 HIS A CA 1
ATOM 646 C C . HIS A 1 83 ? -3.553 -0.084 -8.364 1.00 92.88 83 HIS A C 1
ATOM 648 O O . HIS A 1 83 ? -3.982 -0.483 -7.277 1.00 92.88 83 HIS A O 1
ATOM 654 N N . LEU A 1 84 ? -2.977 1.117 -8.488 1.00 93.69 84 LEU A N 1
ATOM 655 C CA . LEU A 1 84 ? -2.728 2.058 -7.378 1.00 93.69 84 LEU A CA 1
ATOM 656 C C . LEU A 1 84 ? -3.755 3.200 -7.247 1.00 93.69 84 LEU A C 1
ATOM 658 O O . LEU A 1 84 ? -3.549 4.147 -6.493 1.00 93.69 84 LEU A O 1
ATOM 662 N N . ARG A 1 85 ? -4.896 3.126 -7.946 1.00 92.69 85 ARG A N 1
ATOM 663 C CA . ARG A 1 85 ? -5.921 4.193 -7.944 1.00 92.69 85 ARG A CA 1
ATOM 664 C C . ARG A 1 85 ? -6.544 4.479 -6.575 1.00 92.69 85 ARG A C 1
ATOM 666 O O . ARG A 1 85 ? -7.175 5.513 -6.403 1.00 92.69 85 ARG A O 1
ATOM 673 N N . TRP A 1 86 ? -6.388 3.592 -5.599 1.00 92.25 86 TRP A N 1
ATOM 674 C CA . TRP A 1 86 ? -6.846 3.829 -4.230 1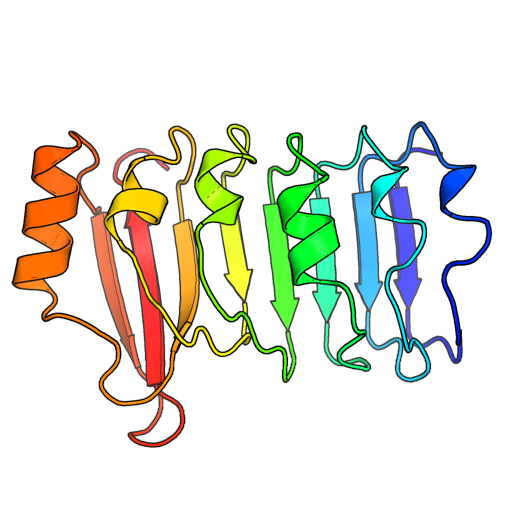.00 92.25 86 TRP A CA 1
ATOM 675 C C . TRP A 1 86 ? -6.034 4.929 -3.525 1.00 92.25 86 TRP A C 1
ATOM 677 O O . TRP A 1 86 ? -6.602 5.655 -2.716 1.00 92.25 86 TRP A O 1
ATOM 687 N N . LEU A 1 87 ? -4.770 5.174 -3.906 1.00 93.50 87 LEU A N 1
ATOM 688 C CA . LEU A 1 87 ? -3.912 6.196 -3.279 1.00 93.50 87 LEU A CA 1
ATOM 689 C C . LEU A 1 87 ? -4.505 7.613 -3.292 1.00 93.50 87 LEU A C 1
ATOM 691 O O . LEU A 1 87 ? -4.210 8.412 -2.403 1.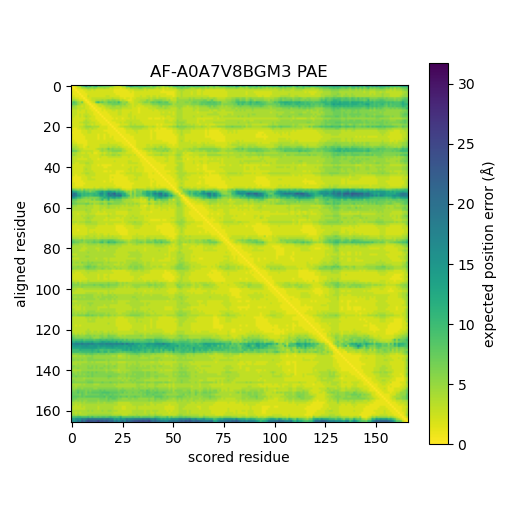00 93.50 87 LEU A O 1
ATOM 695 N N . VAL A 1 88 ? -5.352 7.938 -4.275 1.00 91.38 88 VAL A N 1
ATOM 696 C CA . VAL A 1 88 ? -6.005 9.257 -4.356 1.00 91.38 88 VAL A CA 1
ATOM 697 C C . VAL A 1 88 ? -7.210 9.392 -3.421 1.00 91.38 88 VAL A C 1
ATOM 699 O O . VAL A 1 88 ? -7.653 10.512 -3.146 1.00 91.38 88 VAL A O 1
ATOM 702 N N . ARG A 1 89 ? -7.739 8.263 -2.927 1.00 91.69 89 ARG A N 1
ATOM 703 C CA . ARG A 1 89 ? -8.775 8.198 -1.886 1.00 91.69 89 ARG A CA 1
ATOM 704 C C . ARG A 1 89 ? -8.154 8.345 -0.499 1.00 91.69 89 ARG A C 1
ATOM 706 O O . ARG A 1 89 ? -8.650 9.132 0.300 1.00 91.69 89 ARG A O 1
ATOM 713 N N . ASN A 1 90 ? -7.030 7.675 -0.234 1.00 90.50 90 ASN A N 1
ATOM 714 C CA . ASN A 1 90 ? -6.318 7.765 1.046 1.00 90.50 90 ASN A CA 1
ATOM 715 C C . ASN A 1 90 ? -5.440 9.021 1.105 1.00 90.50 90 ASN A C 1
ATOM 717 O O . ASN A 1 90 ? -4.214 8.967 1.020 1.00 90.50 90 ASN A O 1
ATOM 721 N N . ARG A 1 91 ? -6.067 10.191 1.258 1.00 90.25 91 ARG A N 1
ATOM 722 C CA . ARG A 1 91 ? -5.353 11.483 1.272 1.00 90.25 91 ARG A CA 1
ATOM 723 C C . ARG A 1 91 ? -4.445 11.685 2.486 1.00 90.25 91 ARG A C 1
ATOM 725 O O . ARG A 1 91 ? -3.675 12.642 2.495 1.00 90.25 91 ARG A O 1
ATOM 732 N N . GLN A 1 92 ? -4.545 10.806 3.481 1.00 95.44 92 GLN A N 1
ATOM 733 C CA . GLN A 1 92 ? -3.679 10.785 4.657 1.00 95.44 92 GLN A CA 1
ATOM 734 C C . GLN A 1 92 ? -2.457 9.872 4.501 1.00 95.44 92 GLN A C 1
ATOM 736 O O . GLN A 1 92 ? -1.583 9.911 5.362 1.00 95.44 92 GLN A O 1
ATOM 741 N N . MET A 1 93 ? -2.353 9.109 3.405 1.00 96.56 93 MET A N 1
ATOM 742 C CA . MET A 1 93 ? -1.271 8.149 3.193 1.00 96.56 93 MET A CA 1
ATOM 743 C C . MET A 1 93 ? 0.093 8.842 3.211 1.00 96.56 93 MET A C 1
ATOM 745 O O . MET A 1 93 ? 0.337 9.777 2.450 1.00 96.56 93 MET A O 1
ATOM 749 N N . ARG A 1 94 ? 0.986 8.356 4.071 1.00 97.12 94 ARG A N 1
ATOM 750 C CA . ARG A 1 94 ? 2.372 8.809 4.232 1.00 97.12 94 ARG A CA 1
ATOM 751 C C . ARG A 1 94 ? 3.351 7.744 3.766 1.00 97.12 94 ARG A C 1
ATOM 753 O O . ARG A 1 94 ? 4.334 8.092 3.119 1.00 97.12 94 ARG A O 1
ATOM 760 N N . SER A 1 95 ? 3.069 6.479 4.068 1.00 97.56 95 SER A N 1
ATOM 761 C CA . SER A 1 95 ? 3.924 5.350 3.707 1.00 97.56 95 SER A CA 1
ATOM 762 C C . SER A 1 95 ? 3.098 4.182 3.183 1.00 97.56 95 SER A C 1
ATOM 764 O O . SER A 1 95 ? 2.159 3.725 3.836 1.00 97.56 95 SER A O 1
ATOM 766 N N . PHE A 1 96 ? 3.469 3.686 2.005 1.00 96.75 96 PHE A N 1
ATOM 767 C CA . PHE A 1 96 ? 3.000 2.399 1.504 1.00 96.75 96 PHE A CA 1
ATOM 768 C C . PHE A 1 96 ? 4.200 1.526 1.156 1.00 96.75 96 PHE A C 1
ATOM 770 O O . PHE A 1 96 ? 4.878 1.769 0.161 1.00 96.75 96 PHE A O 1
ATOM 777 N N . ARG A 1 97 ? 4.459 0.491 1.952 1.00 95.75 97 ARG A N 1
ATOM 778 C CA . ARG A 1 97 ? 5.520 -0.482 1.677 1.00 95.75 97 ARG A CA 1
ATOM 779 C C . ARG A 1 97 ? 4.917 -1.861 1.526 1.00 95.75 97 ARG A C 1
ATOM 781 O O . ARG A 1 97 ? 4.188 -2.339 2.393 1.00 95.75 97 ARG A O 1
ATOM 788 N N . SER A 1 98 ? 5.209 -2.516 0.415 1.00 92.56 98 SER A N 1
ATOM 789 C CA . SER A 1 98 ? 4.575 -3.781 0.111 1.00 92.56 98 SER A CA 1
ATOM 790 C C . SER A 1 98 ? 5.446 -4.710 -0.720 1.00 92.56 98 SER A C 1
ATOM 792 O O . SER A 1 98 ? 6.123 -4.286 -1.640 1.00 92.56 98 SER A O 1
ATOM 794 N N . ASP A 1 99 ? 5.341 -6.010 -0.473 1.00 89.00 99 ASP A N 1
ATOM 795 C CA . ASP A 1 99 ? 5.756 -7.042 -1.423 1.00 89.00 99 ASP A CA 1
ATOM 796 C C . ASP A 1 99 ? 4.615 -7.425 -2.387 1.00 89.00 99 ASP A C 1
ATOM 798 O O . ASP A 1 99 ? 4.730 -8.385 -3.152 1.00 89.00 99 ASP A O 1
ATOM 802 N N . ALA A 1 100 ? 3.495 -6.698 -2.395 1.00 88.38 100 ALA A N 1
ATOM 803 C CA . ALA A 1 100 ? 2.440 -6.901 -3.376 1.00 88.38 100 ALA A CA 1
ATOM 804 C C . ALA A 1 100 ? 2.973 -6.665 -4.788 1.00 88.38 100 ALA A C 1
ATOM 806 O O . ALA A 1 100 ? 3.701 -5.703 -5.028 1.00 88.38 100 ALA A O 1
ATOM 807 N N . VAL A 1 101 ? 2.580 -7.529 -5.724 1.00 92.56 101 VAL A N 1
ATOM 808 C CA . VAL A 1 101 ? 2.816 -7.310 -7.149 1.00 92.56 101 VAL A CA 1
ATOM 809 C C . VAL A 1 101 ? 1.720 -6.397 -7.682 1.00 92.56 101 VAL A C 1
ATOM 811 O O . VAL A 1 101 ? 0.553 -6.785 -7.745 1.00 92.56 101 VAL A O 1
ATOM 814 N N . VAL A 1 102 ? 2.105 -5.185 -8.066 1.00 94.06 102 VAL A N 1
ATOM 815 C CA . VAL A 1 102 ? 1.246 -4.216 -8.743 1.00 94.06 102 VAL A CA 1
ATOM 816 C C . VAL A 1 102 ? 1.261 -4.493 -10.245 1.00 94.06 102 VAL A C 1
ATOM 818 O O . VAL A 1 102 ? 2.329 -4.567 -10.860 1.00 94.06 102 VAL A O 1
ATOM 821 N N . ILE A 1 103 ? 0.076 -4.669 -10.827 1.00 92.62 103 ILE A N 1
ATOM 822 C CA . ILE A 1 103 ? -0.087 -4.978 -12.253 1.00 92.62 103 ILE A CA 1
ATOM 823 C C . ILE A 1 103 ? -0.045 -3.698 -13.093 1.00 92.62 103 ILE A C 1
ATOM 825 O O . ILE A 1 103 ? 0.802 -3.582 -13.977 1.00 92.62 103 ILE A O 1
ATOM 829 N N . ASP A 1 104 ? -0.919 -2.735 -12.791 1.00 92.00 104 ASP A N 1
ATOM 830 C CA . ASP A 1 104 ? -0.987 -1.432 -13.458 1.00 92.00 104 ASP A CA 1
ATOM 831 C C . ASP A 1 104 ? -0.418 -0.323 -12.559 1.00 92.00 104 ASP A C 1
ATOM 833 O O . ASP A 1 104 ? -0.987 0.028 -11.515 1.00 92.00 104 ASP A O 1
ATOM 837 N N . VAL A 1 105 ? 0.732 0.224 -12.962 1.00 93.31 105 VAL A N 1
ATOM 838 C CA . VAL A 1 105 ? 1.427 1.294 -12.239 1.00 93.31 105 VAL A CA 1
ATOM 839 C C . VAL A 1 105 ? 1.123 2.640 -12.895 1.00 93.31 105 VAL A C 1
ATOM 841 O O . VAL A 1 105 ? 1.805 3.083 -13.817 1.00 93.31 105 VAL A O 1
ATOM 844 N N . ASP A 1 106 ? 0.109 3.327 -12.369 1.00 92.56 106 ASP A N 1
ATOM 845 C CA . ASP A 1 106 ? -0.208 4.705 -12.748 1.00 92.56 106 ASP A CA 1
ATOM 846 C C . ASP A 1 106 ? 0.477 5.699 -11.797 1.00 92.56 106 ASP A C 1
ATOM 848 O O . ASP A 1 106 ? -0.045 6.052 -10.733 1.00 92.56 106 ASP A O 1
ATOM 852 N N . TRP A 1 107 ? 1.658 6.175 -12.195 1.00 93.56 107 TRP A N 1
ATOM 853 C CA . TRP A 1 107 ? 2.426 7.151 -11.419 1.00 93.56 107 TRP A CA 1
ATOM 854 C C . TRP A 1 107 ? 1.694 8.471 -11.187 1.00 93.56 107 TRP A C 1
ATOM 856 O O . TRP A 1 107 ? 1.946 9.124 -10.176 1.00 93.56 107 TRP A O 1
ATOM 866 N N . THR A 1 108 ? 0.752 8.860 -12.054 1.00 94.12 108 THR A N 1
ATOM 867 C CA . THR A 1 108 ? -0.023 10.089 -11.823 1.00 94.12 108 THR A CA 1
ATOM 868 C C . THR A 1 108 ? -0.816 9.986 -10.522 1.00 94.12 108 THR A C 1
ATOM 870 O O . THR A 1 108 ? -0.839 10.931 -9.741 1.00 94.12 108 THR A O 1
ATOM 873 N N . LYS A 1 109 ? -1.360 8.803 -10.203 1.00 94.12 109 LYS A N 1
ATOM 874 C CA . LYS A 1 109 ? -2.100 8.548 -8.955 1.00 94.12 109 LYS A CA 1
ATOM 875 C C . LYS A 1 109 ? -1.202 8.520 -7.729 1.00 94.12 109 LYS A C 1
ATOM 877 O O . LYS A 1 109 ? -1.617 8.972 -6.663 1.00 94.12 109 LYS A O 1
ATOM 882 N N . VAL A 1 110 ? 0.032 8.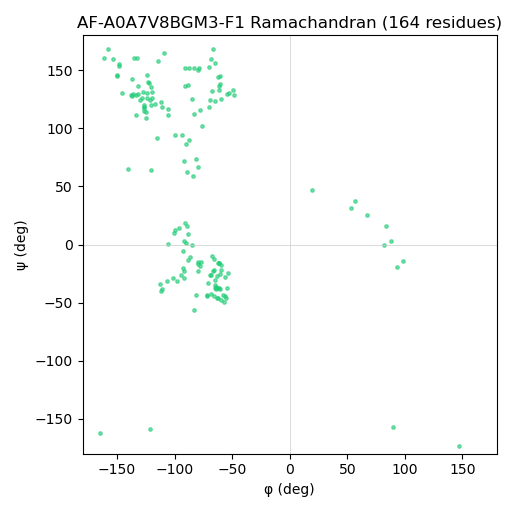046 -7.885 1.00 94.94 110 VAL A N 1
ATOM 883 C CA . VAL A 1 110 ? 1.051 8.099 -6.829 1.00 94.94 110 VAL A CA 1
ATOM 884 C C . VAL A 1 110 ? 1.376 9.558 -6.485 1.00 94.94 110 VAL A C 1
ATOM 886 O O . VAL A 1 110 ? 1.386 9.932 -5.313 1.00 94.94 110 VAL A O 1
ATOM 889 N N . PHE A 1 111 ? 1.572 10.407 -7.497 1.00 95.06 111 PHE A N 1
ATOM 890 C CA . PHE A 1 111 ? 1.935 11.814 -7.305 1.00 95.06 111 PHE A CA 1
ATOM 891 C C . PHE A 1 111 ? 0.756 12.731 -6.950 1.00 95.06 111 PHE A C 1
ATOM 893 O O . PHE A 1 111 ? 0.961 13.751 -6.289 1.00 95.06 111 PHE A O 1
ATOM 900 N N . GLU A 1 112 ? -0.478 12.346 -7.284 1.00 94.56 112 GLU A N 1
ATOM 901 C CA . GLU A 1 112 ? -1.705 12.994 -6.799 1.00 94.56 112 GLU A CA 1
ATOM 902 C C . GLU A 1 112 ? -1.915 12.812 -5.280 1.00 94.56 112 GLU A C 1
ATOM 904 O O . GLU A 1 112 ? -2.615 13.621 -4.671 1.00 94.56 112 GLU A O 1
ATOM 909 N N . SER A 1 113 ? -1.318 11.788 -4.647 1.00 93.19 113 SER A N 1
ATOM 910 C CA . SER A 1 113 ? -1.488 11.510 -3.210 1.00 93.19 113 SER A CA 1
ATOM 911 C C . SER A 1 113 ? -0.681 12.484 -2.340 1.00 93.19 113 SER A C 1
ATOM 913 O O . SER A 1 113 ? 0.534 12.317 -2.217 1.00 93.19 113 SER A O 1
ATOM 915 N N . PRO A 1 114 ? -1.298 13.505 -1.721 1.00 91.38 114 PRO A N 1
ATOM 916 C CA . PRO A 1 114 ? -0.617 14.745 -1.330 1.00 91.38 114 PRO A CA 1
ATOM 917 C C . PRO A 1 114 ? 0.387 14.596 -0.184 1.00 91.38 114 PRO A C 1
ATOM 919 O O . PRO A 1 114 ? 1.314 15.396 -0.082 1.00 91.38 114 PRO A O 1
ATOM 922 N N . LEU A 1 115 ? 0.198 13.601 0.685 1.00 94.75 115 LEU A N 1
ATOM 923 C CA . LEU A 1 115 ? 1.013 13.404 1.885 1.00 94.75 115 LEU A CA 1
ATOM 924 C C . LEU A 1 115 ? 1.999 12.240 1.770 1.00 94.75 115 LEU A C 1
ATOM 926 O O . LEU A 1 115 ? 2.751 12.014 2.717 1.00 94.75 115 LEU A O 1
ATOM 930 N N . LEU A 1 116 ? 2.024 11.540 0.630 1.00 95.94 116 LEU A N 1
ATOM 931 C CA . LEU A 1 116 ? 2.867 10.365 0.431 1.00 95.94 116 LEU A CA 1
ATOM 932 C C . LEU A 1 116 ? 4.352 10.758 0.467 1.00 95.94 116 LEU A C 1
ATOM 934 O O . LEU A 1 116 ? 4.805 11.624 -0.283 1.00 95.94 116 LEU A O 1
ATOM 938 N N . ARG A 1 117 ? 5.106 10.126 1.361 1.00 96.19 117 ARG A N 1
ATOM 939 C CA . ARG A 1 117 ? 6.532 10.391 1.606 1.00 96.19 117 ARG A CA 1
ATOM 940 C C . ARG A 1 117 ? 7.418 9.294 1.062 1.00 96.19 117 ARG A C 1
ATOM 942 O O . ARG A 1 117 ? 8.530 9.565 0.618 1.00 96.19 117 ARG A O 1
ATOM 949 N N . GLU A 1 118 ? 6.897 8.079 1.067 1.00 97.25 118 GLU A N 1
ATOM 950 C CA . GLU A 1 118 ? 7.581 6.910 0.555 1.00 97.25 118 GLU A CA 1
ATOM 951 C C . GLU A 1 118 ? 6.583 5.898 0.009 1.00 97.25 118 GLU A C 1
ATOM 953 O O . GLU A 1 118 ? 5.461 5.753 0.509 1.00 97.25 118 GLU A O 1
ATOM 958 N N . ILE A 1 119 ? 7.007 5.202 -1.038 1.00 96.94 119 ILE A N 1
ATOM 959 C CA . ILE A 1 119 ? 6.255 4.096 -1.605 1.00 96.94 119 ILE A CA 1
ATOM 960 C C . ILE A 1 119 ? 7.208 3.030 -2.132 1.00 96.94 119 ILE A C 1
ATOM 962 O O . ILE A 1 119 ? 8.128 3.344 -2.882 1.00 96.94 119 ILE A O 1
ATOM 966 N N . ALA A 1 120 ? 6.982 1.776 -1.752 1.00 96.69 120 ALA A N 1
ATOM 967 C CA . ALA A 1 120 ? 7.751 0.630 -2.215 1.00 96.69 120 ALA A CA 1
ATOM 968 C C . ALA A 1 120 ? 6.815 -0.527 -2.563 1.00 96.69 120 ALA A C 1
ATOM 970 O O . ALA A 1 120 ? 5.956 -0.887 -1.756 1.00 96.69 120 ALA A O 1
ATOM 971 N N . PHE A 1 121 ? 6.969 -1.106 -3.754 1.00 95.56 121 PHE A N 1
ATOM 972 C CA . PHE A 1 121 ? 6.195 -2.274 -4.175 1.00 95.56 121 PHE A CA 1
ATOM 973 C C . PHE A 1 121 ? 6.912 -3.131 -5.221 1.00 95.56 121 PHE A C 1
ATOM 975 O O . PHE A 1 121 ? 7.800 -2.667 -5.942 1.00 95.56 121 PHE A O 1
ATOM 982 N N . ARG A 1 122 ? 6.490 -4.398 -5.347 1.00 94.62 122 ARG A N 1
ATOM 983 C CA . ARG A 1 122 ? 6.831 -5.230 -6.510 1.00 94.62 122 ARG A CA 1
ATOM 984 C C . ARG A 1 122 ? 5.916 -4.877 -7.671 1.00 94.62 122 ARG A C 1
ATOM 986 O O . ARG A 1 122 ? 4.758 -4.536 -7.469 1.00 94.62 122 ARG A O 1
ATOM 993 N N . HIS A 1 123 ? 6.390 -5.022 -8.898 1.00 94.12 123 HIS A N 1
ATOM 994 C CA . HIS A 1 123 ? 5.560 -4.771 -10.076 1.00 94.12 123 HIS A CA 1
ATOM 995 C C . HIS A 1 123 ? 5.680 -5.898 -11.098 1.00 94.12 123 HIS A C 1
ATOM 997 O O . HIS A 1 123 ? 6.640 -6.675 -11.094 1.00 94.12 123 HIS A O 1
ATOM 1003 N N . GLN A 1 124 ? 4.699 -5.995 -11.994 1.00 92.50 124 GLN A N 1
ATOM 1004 C CA . GLN A 1 124 ? 4.788 -6.925 -13.112 1.00 92.50 124 GLN A CA 1
ATOM 1005 C C . GLN A 1 124 ? 6.003 -6.570 -13.998 1.00 92.50 124 GLN A C 1
ATOM 1007 O O . GLN A 1 124 ? 6.234 -5.388 -14.279 1.00 92.50 124 GLN A O 1
ATOM 1012 N N . PRO A 1 125 ? 6.805 -7.551 -14.459 1.00 89.25 125 PRO A N 1
ATOM 1013 C CA . PRO A 1 125 ? 7.906 -7.280 -15.379 1.00 89.25 125 PRO A CA 1
ATOM 1014 C C . PRO A 1 125 ? 7.441 -6.494 -16.610 1.00 89.25 125 PRO A C 1
ATOM 1016 O O . PRO A 1 125 ? 6.452 -6.854 -17.246 1.00 89.25 125 PRO A O 1
ATOM 1019 N N . GLY A 1 126 ? 8.153 -5.411 -16.928 1.00 85.75 126 GLY A N 1
ATOM 1020 C CA . GLY A 1 126 ? 7.810 -4.509 -18.034 1.00 85.75 126 GLY A CA 1
ATOM 1021 C C . GLY A 1 126 ? 6.729 -3.463 -17.730 1.00 85.75 126 GLY A C 1
ATOM 1022 O O . GLY A 1 126 ? 6.434 -2.665 -18.609 1.00 85.75 126 GLY A O 1
ATOM 1023 N N . ALA A 1 127 ? 6.162 -3.428 -16.517 1.00 81.94 127 ALA A N 1
ATOM 1024 C CA . ALA A 1 127 ? 5.134 -2.446 -16.147 1.00 81.94 127 ALA A CA 1
ATOM 1025 C C . ALA A 1 127 ? 5.674 -1.034 -15.849 1.00 81.94 127 ALA A C 1
ATOM 1027 O O . ALA A 1 127 ? 4.894 -0.090 -15.793 1.00 81.94 127 ALA A O 1
ATOM 1028 N N . LEU A 1 128 ? 6.985 -0.872 -15.636 1.00 78.62 128 LEU A N 1
ATOM 1029 C CA . LEU A 1 128 ? 7.573 0.423 -15.289 1.00 78.62 128 LEU A CA 1
ATOM 1030 C C . LEU A 1 128 ? 8.024 1.225 -16.507 1.00 78.62 128 LEU A C 1
ATOM 1032 O O . LEU A 1 128 ? 8.711 0.705 -17.388 1.00 78.62 128 LEU A O 1
ATOM 1036 N N . GLN A 1 129 ? 7.712 2.524 -16.492 1.00 77.88 129 GLN A N 1
ATOM 1037 C CA . GLN A 1 129 ? 8.423 3.526 -17.286 1.00 77.88 129 GLN A CA 1
ATOM 1038 C C . GLN A 1 129 ? 9.871 3.694 -16.795 1.00 77.88 129 GLN A C 1
ATOM 1040 O O . GLN A 1 129 ? 10.242 3.220 -15.721 1.00 77.88 129 GLN A O 1
ATOM 1045 N N . ARG A 1 130 ? 10.699 4.397 -17.578 1.00 79.44 130 ARG A N 1
ATOM 1046 C CA . ARG A 1 130 ? 12.082 4.705 -17.189 1.00 79.44 130 ARG A CA 1
ATOM 1047 C C . ARG A 1 130 ? 12.096 5.717 -16.046 1.00 79.44 130 ARG A C 1
ATOM 1049 O O . ARG A 1 130 ? 11.232 6.589 -15.980 1.00 79.44 130 ARG A O 1
ATOM 1056 N N . ASP A 1 131 ? 13.139 5.691 -15.231 1.00 81.19 131 ASP A N 1
ATOM 1057 C CA . ASP A 1 131 ? 13.318 6.573 -14.072 1.00 81.19 131 ASP A CA 1
ATOM 1058 C C . ASP A 1 131 ? 13.217 8.058 -14.450 1.00 81.19 131 ASP A C 1
ATOM 1060 O O . ASP A 1 131 ? 12.626 8.858 -13.726 1.00 81.19 131 ASP A O 1
ATOM 1064 N N . THR A 1 132 ? 13.739 8.430 -15.625 1.00 78.94 132 THR A N 1
ATOM 1065 C CA . THR A 1 132 ? 13.630 9.793 -16.165 1.00 78.94 132 THR A CA 1
ATOM 1066 C C . THR A 1 132 ? 12.183 10.213 -16.387 1.00 78.94 132 THR A C 1
ATOM 1068 O O . THR A 1 132 ? 11.839 11.363 -16.133 1.00 78.94 132 THR A O 1
ATOM 1071 N N . ASP A 1 133 ? 11.340 9.286 -16.843 1.00 89.31 133 ASP A N 1
ATOM 1072 C CA . ASP A 1 133 ? 9.924 9.539 -17.087 1.00 89.31 133 ASP A CA 1
ATOM 1073 C C . ASP A 1 133 ? 9.200 9.679 -15.731 1.00 89.31 133 ASP A C 1
ATOM 1075 O O . ASP A 1 133 ? 8.453 10.634 -15.527 1.00 89.31 133 ASP A O 1
ATOM 1079 N N . ILE A 1 134 ? 9.502 8.806 -14.758 1.00 91.69 134 ILE A N 1
ATOM 1080 C CA . ILE A 1 134 ? 8.966 8.876 -13.385 1.00 91.69 134 ILE A CA 1
ATOM 1081 C C . ILE A 1 134 ? 9.304 10.227 -12.736 1.00 91.69 134 ILE A C 1
ATOM 1083 O O . ILE A 1 134 ? 8.415 10.905 -12.220 1.00 91.69 134 ILE A O 1
ATOM 1087 N N . ALA A 1 135 ? 10.570 10.650 -12.796 1.00 90.69 135 ALA A N 1
ATOM 1088 C CA . ALA A 1 135 ? 11.027 11.911 -12.219 1.00 90.69 135 ALA A CA 1
ATOM 1089 C C . ALA A 1 135 ? 10.394 13.140 -12.897 1.00 90.69 135 ALA A C 1
ATOM 1091 O O . ALA A 1 135 ? 10.054 14.109 -12.214 1.00 90.69 135 ALA A O 1
ATOM 1092 N N . GLN A 1 136 ? 10.199 13.108 -14.221 1.00 92.44 136 GLN A N 1
ATOM 1093 C CA . GLN A 1 136 ? 9.519 14.181 -14.955 1.00 92.44 136 GLN A CA 1
ATOM 1094 C C . GLN A 1 136 ? 8.044 14.301 -14.564 1.00 92.44 136 GLN A C 1
ATOM 1096 O O . GLN A 1 136 ? 7.575 15.415 -14.324 1.00 92.44 136 GLN A O 1
ATOM 1101 N N . ILE A 1 137 ? 7.328 13.177 -14.446 1.00 93.81 137 ILE A N 1
ATOM 1102 C CA . ILE A 1 137 ? 5.941 13.180 -13.962 1.00 93.81 137 ILE A CA 1
ATOM 1103 C C . ILE A 1 137 ? 5.915 13.716 -12.522 1.00 93.81 137 ILE A C 1
ATOM 1105 O O . ILE A 1 137 ? 5.141 14.614 -12.212 1.00 93.81 137 ILE A O 1
ATOM 1109 N N . ALA A 1 138 ? 6.804 13.253 -11.642 1.00 94.06 138 ALA A N 1
ATOM 1110 C CA . ALA A 1 138 ? 6.873 13.737 -10.263 1.00 94.06 138 ALA A CA 1
ATOM 1111 C C . ALA A 1 138 ? 7.056 15.270 -10.196 1.00 94.06 138 ALA A C 1
ATOM 1113 O O . ALA A 1 138 ? 6.353 15.970 -9.459 1.00 94.06 138 ALA A O 1
ATOM 1114 N N . ALA A 1 139 ? 7.950 15.813 -11.030 1.00 92.44 139 ALA A N 1
ATOM 1115 C CA . ALA A 1 139 ? 8.185 17.249 -11.144 1.00 92.44 139 ALA A CA 1
ATOM 1116 C C . ALA A 1 139 ? 6.957 18.019 -11.664 1.00 92.44 139 ALA A C 1
ATOM 1118 O O . ALA A 1 139 ? 6.666 19.096 -11.141 1.00 92.44 139 ALA A O 1
ATOM 1119 N N . SER A 1 140 ? 6.192 17.478 -12.623 1.00 95.69 140 SER A N 1
ATOM 1120 C CA . SER A 1 140 ? 4.986 18.147 -13.143 1.00 95.69 140 SER A CA 1
ATOM 1121 C C . SER A 1 140 ? 3.866 18.276 -12.106 1.00 95.69 140 SER A C 1
ATOM 1123 O O . SER A 1 140 ? 3.017 19.153 -12.233 1.00 95.69 140 SER A O 1
ATOM 1125 N N . PHE A 1 141 ? 3.870 17.434 -11.070 1.00 95.12 141 PHE A N 1
ATOM 1126 C CA . PHE A 1 141 ? 2.951 17.517 -9.928 1.00 95.12 141 PHE A CA 1
ATOM 1127 C C . PHE A 1 141 ? 3.507 18.346 -8.755 1.00 95.12 141 PHE A C 1
ATOM 1129 O O . PHE A 1 141 ? 2.865 18.432 -7.711 1.00 95.12 141 PHE A O 1
ATOM 1136 N N . GLY A 1 142 ? 4.698 18.945 -8.886 1.00 94.69 142 GLY A N 1
ATOM 1137 C CA . GLY A 1 142 ? 5.352 19.659 -7.783 1.00 94.69 142 GLY A CA 1
ATOM 1138 C C . GLY A 1 142 ? 5.787 18.733 -6.641 1.00 94.69 142 GLY A C 1
ATOM 1139 O O . GLY A 1 142 ? 5.890 19.162 -5.494 1.00 94.69 142 GLY A O 1
ATOM 1140 N N . ARG A 1 143 ? 6.024 17.453 -6.946 1.00 93.88 143 ARG A N 1
ATOM 1141 C CA . ARG A 1 143 ? 6.332 16.382 -5.992 1.00 93.88 143 ARG A CA 1
ATOM 1142 C C . ARG A 1 143 ? 7.702 15.767 -6.292 1.00 93.88 143 ARG A C 1
ATOM 1144 O O . ARG A 1 143 ? 7.768 14.599 -6.662 1.00 93.88 143 ARG A O 1
ATOM 1151 N N . PRO A 1 144 ? 8.808 16.526 -6.180 1.00 92.88 144 PRO A N 1
ATOM 1152 C CA . PRO A 1 144 ? 10.125 16.021 -6.545 1.00 92.88 144 PRO A CA 1
ATOM 1153 C C . PRO A 1 144 ? 10.536 14.831 -5.671 1.00 92.88 144 PRO A C 1
ATOM 1155 O O . PRO A 1 144 ? 10.263 14.781 -4.467 1.00 92.88 144 PRO A O 1
ATOM 1158 N N . LEU A 1 145 ? 11.231 13.884 -6.295 1.00 94.12 145 LEU A N 1
ATOM 1159 C CA . LEU A 1 145 ? 11.764 12.698 -5.638 1.00 94.12 145 LEU A CA 1
ATOM 1160 C C . LEU A 1 145 ? 13.161 12.989 -5.091 1.00 94.12 145 LEU A C 1
ATOM 1162 O O . LEU A 1 145 ? 13.981 13.623 -5.752 1.00 94.12 145 LEU A O 1
ATOM 1166 N N . LYS A 1 146 ? 13.423 12.523 -3.870 1.00 94.56 146 LYS A N 1
ATOM 1167 C CA . LYS A 1 146 ? 14.752 12.509 -3.256 1.00 94.56 146 LYS A CA 1
ATOM 1168 C C . LYS A 1 146 ? 15.622 11.447 -3.923 1.00 94.56 146 LYS A C 1
ATOM 1170 O O . LYS A 1 146 ? 16.787 11.707 -4.208 1.00 94.56 146 LYS A O 1
ATOM 1175 N N . TRP A 1 147 ? 15.055 10.266 -4.149 1.00 93.44 147 TRP A N 1
ATOM 1176 C CA . TRP A 1 147 ? 15.679 9.175 -4.886 1.00 93.44 147 TRP A CA 1
ATOM 1177 C C . TRP A 1 147 ? 14.626 8.167 -5.351 1.00 93.44 147 TRP A C 1
ATOM 1179 O O . TRP A 1 147 ? 13.508 8.121 -4.829 1.00 93.44 147 TRP A O 1
ATOM 1189 N N . VAL A 1 148 ? 15.018 7.376 -6.346 1.00 94.56 148 VAL A N 1
ATOM 1190 C CA . VAL A 1 148 ? 14.291 6.209 -6.843 1.00 94.56 148 VAL A CA 1
ATOM 1191 C C . VAL A 1 148 ? 15.274 5.050 -6.845 1.00 94.56 148 VAL A C 1
ATOM 1193 O O . VAL A 1 148 ? 16.405 5.209 -7.303 1.00 94.56 148 VAL A O 1
ATOM 1196 N N . GLU A 1 149 ? 14.865 3.914 -6.298 1.00 94.50 149 GLU A N 1
ATOM 1197 C CA . GLU A 1 149 ? 15.653 2.691 -6.296 1.00 94.50 149 GLU A CA 1
ATOM 1198 C C . GLU A 1 149 ? 14.858 1.573 -6.957 1.00 94.50 149 GLU A C 1
ATOM 1200 O O . GLU A 1 149 ? 13.650 1.431 -6.765 1.00 94.50 149 GLU A O 1
ATOM 1205 N N . HIS A 1 150 ? 15.563 0.775 -7.748 1.00 93.38 150 HIS A N 1
ATOM 1206 C CA . HIS A 1 150 ? 15.026 -0.403 -8.401 1.00 93.38 150 HIS A CA 1
ATOM 1207 C C . HIS A 1 150 ? 15.875 -1.600 -8.010 1.00 93.38 150 HIS A C 1
ATOM 1209 O O . HIS A 1 150 ? 17.100 -1.508 -7.913 1.00 93.38 150 HIS A O 1
ATOM 1215 N N . GLY A 1 151 ? 15.243 -2.759 -7.883 1.00 92.56 151 GLY A N 1
ATOM 1216 C CA . GLY A 1 151 ? 15.990 -3.981 -7.654 1.00 92.56 151 GLY A CA 1
ATOM 1217 C C . GLY A 1 151 ? 15.182 -5.241 -7.886 1.00 92.56 151 GLY A C 1
ATOM 1218 O O . GLY A 1 151 ? 14.144 -5.252 -8.548 1.00 92.56 151 GLY A O 1
ATOM 1219 N N . GLY A 1 152 ? 15.703 -6.338 -7.344 1.00 91.06 152 GLY A N 1
ATOM 1220 C CA . GLY A 1 152 ? 15.115 -7.661 -7.489 1.00 91.06 152 GLY A CA 1
ATOM 1221 C C . GLY A 1 152 ? 15.650 -8.395 -8.714 1.00 91.06 152 GLY A C 1
ATOM 1222 O O . GLY A 1 152 ? 16.756 -8.147 -9.187 1.00 91.06 152 GLY A O 1
ATOM 1223 N N . THR A 1 153 ? 14.878 -9.361 -9.205 1.00 91.44 153 THR A N 1
ATOM 1224 C CA . THR A 1 153 ? 15.245 -10.139 -10.402 1.00 91.44 153 THR A CA 1
ATOM 1225 C C . THR A 1 153 ? 14.350 -9.757 -11.570 1.00 91.44 153 THR A C 1
ATOM 1227 O O . THR A 1 153 ? 13.258 -9.238 -11.356 1.00 91.44 153 THR A O 1
ATOM 1230 N N . SER A 1 154 ? 14.725 -10.122 -12.798 1.00 87.31 154 SER A N 1
ATOM 1231 C CA . SER A 1 154 ? 13.866 -9.922 -13.979 1.00 87.31 154 SER A CA 1
ATOM 1232 C C . SER A 1 154 ? 12.457 -10.520 -13.833 1.00 87.31 154 SER A C 1
ATOM 1234 O O . SER A 1 154 ? 11.524 -10.059 -14.481 1.00 87.31 154 SER A O 1
ATOM 1236 N N . LYS A 1 155 ? 12.286 -11.529 -12.967 1.00 88.75 155 LYS A N 1
ATOM 1237 C CA . LYS A 1 155 ? 10.995 -12.170 -12.664 1.00 88.75 155 LYS A CA 1
ATOM 1238 C C . LYS A 1 155 ? 10.264 -11.566 -11.464 1.00 88.75 155 LYS A C 1
ATOM 1240 O O . LYS A 1 155 ? 9.075 -11.814 -11.299 1.00 88.75 155 LYS A O 1
ATOM 1245 N N . ARG A 1 156 ? 10.979 -10.867 -10.585 1.00 90.69 156 ARG A N 1
ATOM 1246 C CA . ARG A 1 156 ? 10.453 -10.270 -9.349 1.00 90.69 156 ARG A CA 1
ATOM 1247 C C . ARG A 1 156 ? 11.092 -8.896 -9.142 1.00 90.69 156 ARG A C 1
ATOM 1249 O O . ARG A 1 156 ? 11.909 -8.767 -8.226 1.00 90.69 156 ARG A O 1
ATOM 1256 N N . PRO A 1 157 ? 10.818 -7.932 -10.031 1.00 94.81 157 PRO A N 1
ATOM 1257 C CA . PRO A 1 157 ? 11.361 -6.596 -9.893 1.00 94.81 157 PRO A CA 1
ATOM 1258 C C . PRO A 1 157 ? 10.567 -5.811 -8.842 1.00 94.81 157 PRO A C 1
ATOM 1260 O O . PRO A 1 157 ? 9.380 -6.068 -8.607 1.00 94.81 157 PRO A O 1
ATOM 1263 N N . TRP A 1 158 ? 11.238 -4.868 -8.198 1.00 95.31 158 TRP A N 1
ATOM 1264 C CA . TRP A 1 158 ? 10.638 -3.939 -7.251 1.00 95.31 158 TR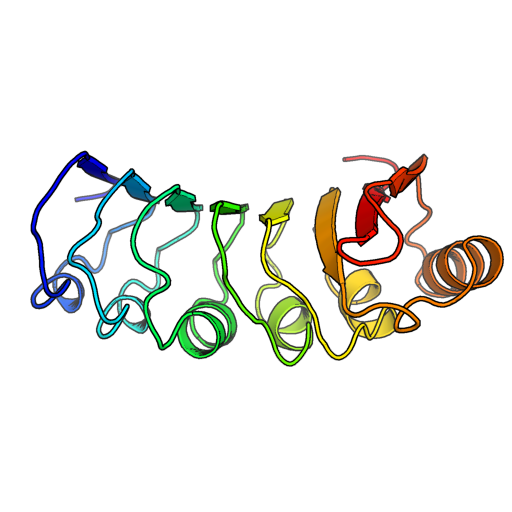P A CA 1
ATOM 1265 C C . TRP A 1 158 ? 11.135 -2.524 -7.498 1.00 95.31 158 TRP A C 1
ATOM 1267 O O . TRP A 1 158 ? 12.174 -2.313 -8.129 1.00 95.31 158 TRP A O 1
ATOM 1277 N N . VAL A 1 159 ? 10.363 -1.571 -6.989 1.00 95.88 159 VAL A N 1
ATOM 1278 C CA . VAL A 1 159 ? 10.671 -0.148 -7.040 1.00 95.88 159 VAL A CA 1
ATOM 1279 C C . VAL A 1 159 ? 10.373 0.499 -5.693 1.00 95.88 159 VAL A C 1
ATOM 1281 O O . VAL A 1 159 ? 9.392 0.145 -5.038 1.00 95.88 159 VAL A O 1
ATOM 1284 N N . GLU A 1 160 ? 11.221 1.438 -5.294 1.00 96.56 160 GLU A N 1
ATOM 1285 C CA . GLU A 1 160 ? 11.069 2.262 -4.101 1.00 96.56 160 GLU A CA 1
ATOM 1286 C C . GLU A 1 160 ? 11.305 3.735 -4.450 1.00 96.56 160 GLU A C 1
ATOM 1288 O O . GLU A 1 160 ? 12.283 4.090 -5.107 1.00 96.56 160 GLU A O 1
ATOM 1293 N N . LEU A 1 161 ? 10.380 4.602 -4.039 1.00 95.69 161 LEU A N 1
ATOM 1294 C CA . LEU A 1 161 ? 10.441 6.047 -4.237 1.00 95.69 161 LEU A CA 1
ATOM 1295 C C . LEU A 1 161 ? 10.425 6.733 -2.881 1.00 95.69 161 LEU A C 1
ATOM 1297 O O . LEU A 1 161 ? 9.579 6.436 -2.036 1.00 95.69 161 LEU A O 1
ATOM 1301 N N . HIS A 1 162 ? 11.293 7.729 -2.731 1.00 96.31 162 HIS A N 1
ATOM 1302 C CA . HIS A 1 162 ? 11.285 8.647 -1.596 1.00 96.31 162 HIS A CA 1
ATOM 1303 C C . HIS A 1 162 ? 11.086 10.066 -2.086 1.00 96.31 162 HIS A C 1
ATOM 1305 O O . HIS A 1 162 ? 11.782 10.524 -2.991 1.00 96.31 162 HIS A O 1
ATOM 1311 N N . PHE A 1 163 ? 10.153 10.782 -1.472 1.00 94.25 163 PHE A N 1
ATOM 1312 C CA . PHE A 1 163 ? 9.844 12.167 -1.805 1.00 94.25 163 PHE A CA 1
ATOM 1313 C C . PHE A 1 163 ? 10.744 13.136 -1.030 1.00 94.25 163 PHE A C 1
ATOM 1315 O O . PHE A 1 163 ? 11.203 12.851 0.078 1.00 94.25 163 PHE A O 1
ATOM 1322 N N . VAL A 1 164 ? 11.009 14.313 -1.600 1.00 91.06 164 VAL A N 1
ATOM 1323 C CA . VAL A 1 164 ? 11.700 15.387 -0.870 1.00 91.06 164 VAL A CA 1
ATOM 1324 C C . VAL A 1 164 ? 10.792 15.913 0.250 1.00 91.06 164 VAL A C 1
ATOM 1326 O O . VAL A 1 164 ? 9.628 16.219 0.008 1.00 91.06 164 VAL A O 1
ATOM 1329 N N . GLY A 1 165 ? 11.332 16.056 1.467 1.00 76.81 165 GLY A N 1
ATOM 1330 C CA . GLY A 1 165 ? 10.591 16.584 2.623 1.00 76.81 165 GLY A CA 1
ATOM 1331 C C . GLY A 1 165 ? 9.726 15.562 3.375 1.00 76.81 165 GLY A C 1
ATOM 1332 O O . GLY A 1 165 ? 8.843 15.971 4.131 1.00 76.81 165 GLY A O 1
ATOM 1333 N N . GLY A 1 166 ? 9.962 14.261 3.155 1.00 57.06 166 GLY A N 1
ATOM 1334 C CA . GLY A 1 166 ? 9.427 13.172 3.983 1.00 57.06 166 GLY A CA 1
ATOM 1335 C C . GLY A 1 166 ? 9.967 13.157 5.409 1.00 57.06 166 GLY A C 1
ATOM 1336 O O . GLY A 1 166 ? 11.128 13.579 5.605 1.00 57.06 166 GLY A O 1
#

pLDDT: mean 91.27, std 6.22, range [57.06, 98.38]

Solvent-accessible surface area (backbone atoms only — not comparable to full-atom values): 8291 Å² total; per-residue (Å²): 101,46,70,49,77,48,63,71,36,76,51,52,61,48,81,70,47,44,73,36,54,56,22,30,33,43,35,38,36,38,29,58,41,27,52,40,51,63,42,54,54,51,22,62,50,28,27,36,43,36,39,32,69,33,43,66,36,47,55,56,71,57,36,51,51,58,30,40,51,27,27,37,40,39,37,41,45,83,39,76,34,70,56,49,70,36,39,58,53,16,55,48,26,30,37,41,41,33,48,26,35,31,52,41,73,56,62,68,33,58,55,63,18,79,48,51,24,35,41,29,35,22,37,43,74,87,48,71,75,55,70,69,57,52,52,51,54,23,46,77,63,75,48,49,64,66,49,75,48,74,48,76,44,85,90,52,29,35,43,36,40,34,34,62,91,98

Nearest PDB structures (foldseek):
  7xzh-assembly1_A  TM=7.743E-01  e=1.564E-02  Homo sapiens
  7txh-assembly2_E  TM=7.780E-01  e=6.729E-02  Homo sapiens
  5zsu-assembly1_A  TM=6.890E-01  e=4.543E-02  Homo sapiens
  7drb-assembly2_D  TM=6.292E-01  e=3.832E-01  Nicotiana benthamiana
  6tme-assembly2_B  TM=4.084E-01  e=9.389E+00  Arabidopsis thaliana

Mean predicted aligned error: 4.01 Å